Protein AF-A0A9P8QDY6-F1 (afdb_monomer_lite)

Foldseek 3Di:
DDADPVRHPDDFAWDADPVRPGTDPDGPLRVLLVCVVVPDQEAEDDDPVQAVVLQAFDLVSQQSNVVRDDHAYETEGNNQDPVSQVVNVVRHVHPYYDDDVNVPDD

Secondary structure (DSSP, 8-state):
-PPPTT-------EEEETTTTEEEEEEHHHHHHHHHHTT---EEEE-GGGTT--S---HHHHHHHHTT-SS-EEEES---SHHHHHHHHHHS--SEEE-SSGGG--

Organism: Wickerhamomyces pijperi (NCBI:txid599730)

Radius of gyration: 14.15 Å; chains: 1; bounding box: 40×29×35 Å

Structure (mmCIF, N/CA/C/O backbone):
data_AF-A0A9P8QDY6-F1
#
_entry.id   AF-A0A9P8QDY6-F1
#
loop_
_atom_site.group_PDB
_atom_site.id
_atom_site.type_symbol
_atom_site.label_atom_id
_atom_site.label_alt_id
_atom_site.label_comp_id
_atom_site.label_asym_id
_atom_site.label_entity_id
_atom_site.label_seq_id
_atom_site.pdbx_PDB_ins_code
_atom_site.Cartn_x
_atom_site.Cartn_y
_atom_site.Cartn_z
_atom_site.occupancy
_atom_site.B_iso_or_equiv
_atom_site.auth_seq_id
_atom_site.auth_comp_id
_atom_site.auth_asym_id
_atom_site.auth_atom_id
_atom_site.pdbx_PDB_model_num
ATOM 1 N N . LYS A 1 1 ? -0.521 -0.839 15.040 1.00 66.19 1 LYS A N 1
ATOM 2 C CA . LYS A 1 1 ? -1.326 0.378 14.825 1.00 66.19 1 LYS A CA 1
ATOM 3 C C . LYS A 1 1 ? -0.838 1.478 15.739 1.00 66.19 1 LYS A C 1
ATOM 5 O O . LYS A 1 1 ? -0.851 1.292 16.954 1.00 66.19 1 LYS A O 1
ATOM 10 N N . ILE A 1 2 ? -0.354 2.566 15.154 1.00 78.75 2 ILE A N 1
ATOM 11 C CA . ILE A 1 2 ? 0.047 3.768 15.888 1.00 78.75 2 ILE A CA 1
ATOM 12 C C . ILE A 1 2 ? -1.233 4.591 16.110 1.00 78.75 2 ILE A C 1
ATOM 14 O O . ILE A 1 2 ? -1.933 4.842 15.130 1.00 78.75 2 ILE A O 1
ATOM 18 N N . PRO A 1 3 ? -1.606 4.945 17.356 1.00 91.31 3 PRO A N 1
ATOM 19 C CA . PRO A 1 3 ? -2.776 5.784 17.598 1.00 91.31 3 PRO A CA 1
ATOM 20 C C . PRO A 1 3 ? -2.630 7.165 16.956 1.00 91.31 3 PRO A C 1
ATOM 22 O O . PRO A 1 3 ? -1.521 7.694 16.864 1.00 91.31 3 PRO A O 1
ATOM 25 N N . GLY A 1 4 ? -3.755 7.759 16.560 1.00 93.69 4 GLY A N 1
ATOM 26 C CA . GLY A 1 4 ? -3.792 9.139 16.089 1.00 93.69 4 GLY A CA 1
ATOM 27 C C . GLY A 1 4 ? -3.480 10.161 17.197 1.00 93.69 4 GLY A C 1
ATOM 28 O O . GLY A 1 4 ? -3.387 9.796 18.376 1.00 93.69 4 GLY A O 1
ATOM 29 N N . PRO A 1 5 ? -3.329 11.452 16.841 1.00 94.38 5 PRO A N 1
ATOM 30 C CA . PRO A 1 5 ? -2.954 12.519 17.775 1.00 94.38 5 PRO A CA 1
ATOM 31 C C . PRO A 1 5 ? -3.871 12.653 18.999 1.00 94.38 5 PRO A C 1
ATOM 33 O O . PRO A 1 5 ? -3.416 13.096 20.051 1.00 94.38 5 PRO A O 1
ATOM 36 N N . ASN A 1 6 ? -5.139 12.245 18.884 1.00 96.19 6 ASN A N 1
ATOM 37 C CA . ASN A 1 6 ? -6.134 12.297 19.957 1.00 96.19 6 ASN A CA 1
ATOM 38 C C . ASN A 1 6 ? -6.507 10.895 20.477 1.00 96.19 6 ASN A C 1
ATOM 40 O O . ASN A 1 6 ? -7.530 10.723 21.141 1.00 96.19 6 ASN A O 1
ATOM 44 N N . GLY A 1 7 ? -5.695 9.875 20.178 1.00 96.12 7 GLY A N 1
ATOM 45 C CA . GLY A 1 7 ? -5.948 8.488 20.567 1.00 96.12 7 GLY A CA 1
ATOM 46 C C . GLY A 1 7 ? -6.893 7.733 19.629 1.00 96.12 7 GLY A C 1
ATOM 47 O O . GLY A 1 7 ? -7.445 6.698 20.020 1.00 96.12 7 GLY A O 1
ATOM 48 N N . GLU A 1 8 ? -7.087 8.217 18.399 1.00 97.19 8 GLU A N 1
ATOM 49 C CA . GLU A 1 8 ? -7.858 7.523 17.372 1.00 97.19 8 GLU A CA 1
ATOM 50 C C . GLU A 1 8 ? -7.246 6.145 17.088 1.00 97.19 8 GLU A C 1
ATOM 52 O O . GLU A 1 8 ? -6.037 5.996 16.916 1.00 97.19 8 GLU A O 1
ATOM 57 N N . LYS A 1 9 ? -8.091 5.111 17.046 1.00 95.56 9 LYS A N 1
ATOM 58 C CA . LYS A 1 9 ? -7.666 3.713 16.829 1.00 95.56 9 LYS A CA 1
ATOM 59 C C . LYS A 1 9 ? -7.935 3.210 15.413 1.00 95.56 9 LYS A C 1
ATOM 61 O O . LYS A 1 9 ? -7.563 2.086 15.077 1.00 95.56 9 LYS A O 1
ATOM 66 N N . TYR A 1 10 ? -8.613 4.027 14.616 1.00 93.12 10 TYR A N 1
ATOM 67 C CA . TYR A 1 10 ? -9.066 3.704 13.275 1.00 93.12 10 TYR A CA 1
ATOM 68 C C . TYR A 1 10 ? -8.689 4.841 12.338 1.00 93.12 10 TYR A C 1
ATOM 70 O O . TYR A 1 10 ? -8.742 6.009 12.716 1.00 93.12 10 TYR A O 1
ATOM 78 N N . CYS A 1 11 ? -8.327 4.474 11.120 1.00 94.12 11 CYS A N 1
ATOM 79 C CA . CYS A 1 11 ? -8.024 5.383 10.032 1.00 94.12 11 CYS A CA 1
ATOM 80 C C . CYS A 1 11 ? -8.552 4.776 8.731 1.00 94.12 11 CYS A C 1
ATOM 82 O O . CYS A 1 11 ? -8.846 3.580 8.659 1.00 94.12 11 CYS A O 1
ATOM 84 N N . TYR A 1 12 ? -8.651 5.616 7.713 1.00 95.19 12 TYR A N 1
ATOM 85 C CA . TYR A 1 12 ? -8.756 5.203 6.325 1.00 95.19 12 TYR A CA 1
ATOM 86 C C . TYR A 1 12 ? -7.804 6.083 5.514 1.00 95.19 12 TYR A C 1
ATOM 88 O O . TYR A 1 12 ? -7.459 7.188 5.940 1.00 95.19 12 TYR A O 1
ATOM 96 N N . TYR A 1 13 ? -7.374 5.594 4.357 1.00 96.88 13 TYR A N 1
ATOM 97 C CA . TYR A 1 13 ? -6.477 6.331 3.474 1.00 96.88 13 TYR A CA 1
ATOM 98 C C . TYR A 1 13 ? -7.287 7.027 2.395 1.00 96.88 13 TYR A C 1
ATOM 100 O O . TYR A 1 13 ? -7.932 6.362 1.590 1.00 96.88 13 TYR A O 1
ATOM 108 N N . GLN A 1 14 ? -7.271 8.355 2.381 1.00 97.31 14 GLN A N 1
ATOM 109 C CA . GLN A 1 14 ? -8.013 9.142 1.405 1.00 97.31 14 GLN A CA 1
ATOM 110 C C . GLN A 1 14 ? -7.265 9.216 0.070 1.00 97.31 14 GLN A C 1
ATOM 112 O O . GLN A 1 14 ? -6.041 9.356 0.038 1.00 97.31 14 GLN A O 1
ATOM 117 N N . VAL A 1 15 ? -7.994 9.142 -1.044 1.00 97.25 15 VAL A N 1
ATOM 118 C CA . VAL A 1 15 ? -7.384 9.202 -2.380 1.00 97.25 15 VAL A CA 1
ATOM 119 C C . VAL A 1 15 ? -7.289 10.632 -2.894 1.00 97.25 15 VAL A C 1
ATOM 121 O O . VAL A 1 15 ? -8.145 11.486 -2.643 1.00 97.25 15 VAL A O 1
ATOM 124 N N . THR A 1 16 ? -6.251 10.881 -3.686 1.00 96.94 16 THR A N 1
ATOM 125 C CA . THR A 1 16 ? -6.034 12.167 -4.346 1.00 96.94 16 THR A CA 1
ATOM 126 C C . THR A 1 16 ? -5.885 11.991 -5.854 1.00 96.94 16 THR A C 1
ATOM 128 O O . THR A 1 16 ? -5.672 10.899 -6.375 1.00 96.94 16 THR A O 1
ATOM 131 N N . SER A 1 17 ? -6.021 13.093 -6.583 1.00 95.44 17 SER A N 1
ATOM 132 C CA . SER A 1 17 ? -5.819 13.176 -8.029 1.00 95.44 17 SER A CA 1
ATOM 133 C C . SER A 1 17 ? -5.107 14.478 -8.391 1.00 95.44 17 SER A C 1
ATOM 135 O O . SER A 1 17 ? -4.836 15.312 -7.524 1.00 95.44 17 SER A O 1
ATOM 137 N N . GLN A 1 18 ? -4.804 14.665 -9.679 1.00 93.81 18 GLN A N 1
ATOM 138 C CA . GLN A 1 18 ? -4.058 15.828 -10.175 1.00 93.81 18 GLN A CA 1
ATOM 139 C C . GLN A 1 18 ? -2.674 15.957 -9.511 1.00 93.81 18 GLN A C 1
ATOM 141 O O . GLN A 1 18 ? -2.214 17.064 -9.243 1.00 93.81 18 GLN A O 1
ATOM 146 N N . GLY A 1 19 ? -2.006 1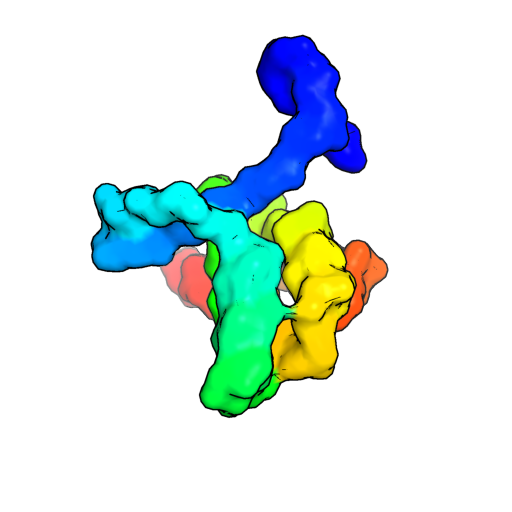4.830 -9.240 1.00 87.00 19 GLY A N 1
ATOM 147 C CA . GLY A 1 19 ? -0.715 14.802 -8.545 1.00 87.00 19 GLY A CA 1
ATOM 148 C C . GLY A 1 19 ? -0.823 15.275 -7.095 1.00 87.00 19 GLY A C 1
ATOM 149 O O . GLY A 1 19 ? -0.143 16.219 -6.716 1.00 87.00 19 GLY A O 1
ATOM 150 N N . GLY A 1 20 ? -1.749 14.707 -6.316 1.00 89.00 20 GLY A N 1
ATOM 151 C CA . GLY A 1 20 ? -1.916 15.042 -4.895 1.00 89.00 20 GLY A CA 1
ATOM 152 C C . GLY A 1 20 ? -2.732 16.302 -4.594 1.00 89.00 20 GLY A C 1
ATOM 153 O O . GLY A 1 20 ? -3.127 16.510 -3.454 1.00 89.00 20 GLY A O 1
ATOM 154 N N . ARG A 1 21 ? -3.027 17.142 -5.594 1.00 91.81 21 ARG A N 1
ATOM 155 C CA . ARG A 1 21 ? -3.622 18.478 -5.384 1.00 91.81 21 ARG A CA 1
ATOM 156 C C . ARG A 1 21 ? -5.129 18.482 -5.147 1.00 91.81 21 ARG A C 1
ATOM 158 O O . ARG A 1 21 ? -5.651 19.454 -4.610 1.00 91.81 21 ARG A O 1
ATOM 165 N N . LYS A 1 22 ? -5.839 17.438 -5.578 1.00 95.75 22 LYS A N 1
ATOM 166 C CA . LYS A 1 22 ? -7.288 17.318 -5.383 1.00 95.75 22 LYS A CA 1
ATOM 167 C C . LYS A 1 22 ? -7.610 16.072 -4.576 1.00 95.75 22 LYS A C 1
ATOM 169 O O . LYS A 1 22 ? -7.447 14.965 -5.086 1.00 95.75 22 LYS A O 1
ATOM 174 N N . THR A 1 23 ? -8.124 16.280 -3.374 1.00 97.00 23 THR A N 1
ATOM 175 C CA . THR A 1 23 ? -8.609 15.237 -2.468 1.00 97.00 23 THR A CA 1
ATOM 176 C C . THR A 1 23 ? -10.054 14.855 -2.795 1.00 97.00 23 THR A C 1
ATOM 178 O O . THR A 1 23 ? -10.853 15.718 -3.164 1.00 97.00 23 THR A O 1
ATOM 181 N N . HIS A 1 24 ? -10.394 13.571 -2.664 1.00 96.44 24 HIS A N 1
ATOM 182 C CA . HIS A 1 24 ? -11.756 13.058 -2.856 1.00 96.44 24 HIS A CA 1
ATOM 183 C C . HIS A 1 24 ? -12.283 12.427 -1.573 1.00 96.44 24 HIS A C 1
ATOM 185 O O . HIS A 1 24 ? -11.521 11.814 -0.834 1.00 96.44 24 HIS A O 1
ATOM 191 N N . GLU A 1 25 ? -13.586 12.505 -1.317 1.00 96.44 25 GLU A N 1
ATOM 192 C CA . GLU A 1 25 ? -14.254 11.771 -0.227 1.00 96.44 25 GLU A CA 1
ATOM 193 C C . GLU A 1 25 ? -14.420 10.281 -0.587 1.00 96.44 25 GLU A C 1
ATOM 195 O O . GLU A 1 25 ? -15.522 9.751 -0.682 1.00 96.44 25 GLU A O 1
ATOM 200 N N . LEU A 1 26 ? -13.298 9.618 -0.867 1.00 96.06 26 LEU A N 1
ATOM 201 C CA . LEU A 1 26 ? -13.203 8.215 -1.252 1.00 96.06 26 LEU A CA 1
ATOM 202 C C . LEU A 1 26 ? -11.936 7.623 -0.627 1.00 96.06 26 LEU A C 1
ATOM 204 O O . LEU A 1 26 ? -10.871 8.249 -0.657 1.00 96.06 26 LEU A O 1
ATOM 208 N N . GLY A 1 27 ? -12.048 6.426 -0.058 1.00 97.50 27 GLY A N 1
ATOM 209 C CA . GLY A 1 27 ? -10.908 5.707 0.484 1.00 97.50 27 GLY A CA 1
ATOM 210 C C . GLY A 1 27 ? -10.184 4.879 -0.577 1.00 97.50 27 GLY A C 1
ATOM 211 O O . GLY A 1 27 ? -10.750 4.456 -1.589 1.00 97.50 27 GLY A O 1
ATOM 212 N N . ALA A 1 28 ? -8.895 4.642 -0.347 1.00 97.62 28 ALA A N 1
ATOM 213 C CA . ALA A 1 28 ? -8.063 3.803 -1.200 1.00 97.62 28 ALA A CA 1
ATOM 214 C C . ALA A 1 28 ? -8.584 2.361 -1.235 1.00 97.62 28 ALA A C 1
ATOM 216 O O . ALA A 1 28 ? -8.509 1.715 -2.277 1.00 97.62 28 ALA A O 1
ATOM 217 N N . TYR A 1 29 ? -9.158 1.889 -0.125 1.00 97.94 29 TYR A N 1
ATOM 218 C CA . TYR A 1 29 ? -9.786 0.575 -0.023 1.00 97.94 29 TYR A CA 1
ATOM 219 C C . TYR A 1 29 ? -10.926 0.424 -1.040 1.00 97.94 29 TYR A C 1
ATOM 221 O O . TYR A 1 29 ? -10.890 -0.470 -1.888 1.00 97.94 29 TYR A O 1
ATOM 229 N N . GLU A 1 30 ? -11.897 1.341 -1.016 1.00 98.19 30 GLU A N 1
ATOM 230 C CA . GLU A 1 30 ? -13.052 1.318 -1.913 1.00 98.19 30 GLU A CA 1
ATOM 231 C C . GLU A 1 30 ? -12.633 1.518 -3.371 1.00 98.19 30 GLU A C 1
ATOM 233 O O . GLU A 1 30 ? -13.147 0.838 -4.263 1.00 98.19 30 GLU A O 1
ATOM 238 N N . LEU A 1 31 ? -11.676 2.420 -3.618 1.00 98.25 31 LEU A N 1
ATOM 239 C CA . LEU A 1 31 ? -11.171 2.673 -4.964 1.00 98.25 31 LEU A CA 1
ATOM 240 C C . LEU A 1 31 ? -10.497 1.430 -5.558 1.00 98.25 31 LEU A C 1
ATOM 242 O O . LEU A 1 31 ? -10.799 1.071 -6.693 1.00 98.25 31 LEU A O 1
ATOM 246 N N . CYS A 1 32 ? -9.619 0.754 -4.811 1.00 98.44 32 CYS A N 1
ATOM 247 C CA . CYS A 1 32 ? -8.914 -0.428 -5.314 1.00 98.44 32 CYS A CA 1
ATOM 248 C C . CYS A 1 32 ? -9.891 -1.563 -5.648 1.00 98.44 32 CYS A C 1
ATOM 250 O O . CYS A 1 32 ? -9.792 -2.156 -6.722 1.00 98.44 32 CYS A O 1
ATOM 252 N N . GLN A 1 33 ? -10.890 -1.800 -4.792 1.00 98.62 33 GLN A N 1
ATOM 253 C CA . GLN A 1 33 ? -11.945 -2.782 -5.064 1.00 98.62 33 GLN A CA 1
ATOM 254 C C . GLN A 1 33 ? -12.775 -2.432 -6.300 1.00 98.62 33 GLN A C 1
ATOM 256 O O . GLN A 1 33 ? -13.137 -3.313 -7.082 1.00 98.62 33 GLN A O 1
ATOM 261 N N . ALA A 1 34 ? -13.110 -1.153 -6.478 1.00 98.50 34 ALA A N 1
ATOM 262 C CA . ALA A 1 34 ? -13.836 -0.703 -7.656 1.00 98.50 34 ALA A CA 1
ATOM 263 C C . ALA A 1 34 ? -13.001 -0.898 -8.930 1.00 98.50 34 ALA A C 1
ATOM 265 O O . ALA A 1 34 ? -13.511 -1.439 -9.907 1.00 98.50 34 ALA A O 1
ATOM 266 N N . CYS A 1 35 ? -11.719 -0.525 -8.910 1.00 98.56 35 CYS A N 1
ATOM 267 C CA . CYS A 1 35 ? -10.804 -0.701 -10.039 1.00 98.56 35 CYS A CA 1
ATOM 268 C C . CYS A 1 35 ? -10.648 -2.174 -10.437 1.00 98.56 35 CYS A C 1
ATOM 270 O O . CYS A 1 35 ? -10.738 -2.490 -11.621 1.00 98.56 35 CYS A O 1
ATOM 272 N N . GLU A 1 36 ? -10.483 -3.080 -9.470 1.00 98.62 36 GLU A N 1
ATOM 273 C CA . GLU A 1 36 ? -10.437 -4.524 -9.731 1.00 98.62 36 GLU A CA 1
ATOM 274 C C . GLU A 1 36 ? -11.728 -5.016 -10.403 1.00 98.62 36 GLU A C 1
ATOM 276 O O . GLU A 1 36 ? -11.677 -5.673 -11.441 1.00 98.62 36 GLU A O 1
ATOM 281 N N . LYS A 1 37 ? -12.901 -4.631 -9.880 1.00 98.56 37 LYS A N 1
ATOM 282 C CA . LYS A 1 37 ? -14.204 -4.988 -10.480 1.00 98.56 37 LYS A CA 1
ATOM 283 C C . LYS A 1 37 ? -14.384 -4.442 -11.896 1.00 98.56 37 LYS A C 1
ATOM 285 O O . LYS A 1 37 ? -15.118 -5.029 -12.687 1.00 98.56 37 LYS A O 1
ATOM 290 N N . LEU A 1 38 ? -13.737 -3.322 -12.208 1.00 98.62 38 LEU A N 1
ATOM 291 C CA . LEU A 1 38 ? -13.726 -2.718 -13.540 1.00 98.62 38 LEU A CA 1
ATOM 292 C C . LEU A 1 38 ? -12.692 -3.359 -14.482 1.00 98.62 38 LEU A C 1
ATOM 294 O O . LEU A 1 38 ? -12.640 -2.989 -15.653 1.00 98.62 38 LEU A O 1
ATOM 298 N N . GLY A 1 39 ? -11.905 -4.326 -14.004 1.00 98.50 39 GLY A N 1
ATOM 299 C CA . GLY A 1 39 ? -10.951 -5.087 -14.808 1.00 98.50 39 GLY A CA 1
ATOM 300 C C . GLY A 1 39 ? -9.511 -4.582 -14.742 1.00 98.50 39 GLY A C 1
ATOM 301 O O . GLY A 1 39 ? -8.720 -4.918 -15.623 1.00 98.50 39 GLY A O 1
ATOM 302 N N . ALA A 1 40 ? -9.146 -3.781 -13.734 1.00 98.50 40 ALA A N 1
ATOM 303 C CA . ALA A 1 40 ? -7.737 -3.489 -13.476 1.00 98.50 40 ALA A CA 1
ATOM 304 C C . ALA A 1 40 ? -6.972 -4.794 -13.205 1.00 98.50 40 ALA A C 1
ATOM 306 O O . ALA A 1 40 ? -7.452 -5.652 -12.471 1.00 98.50 40 ALA A O 1
ATOM 307 N N . GLY A 1 41 ? -5.789 -4.939 -13.807 1.00 98.50 41 GLY A N 1
ATOM 308 C CA . GLY A 1 41 ? -4.957 -6.137 -13.664 1.00 98.50 41 GLY A CA 1
ATOM 309 C C . GLY A 1 41 ? -3.911 -6.053 -12.554 1.00 98.50 41 GLY A C 1
ATOM 310 O O . GLY A 1 41 ? -3.370 -7.082 -12.176 1.00 98.50 41 GLY A O 1
ATOM 311 N N . GLU A 1 42 ? -3.616 -4.853 -12.051 1.00 98.50 42 GLU A N 1
ATOM 312 C CA . GLU A 1 42 ? -2.605 -4.594 -11.021 1.00 98.50 42 GLU A CA 1
ATOM 313 C C . GLU A 1 42 ? -2.836 -3.212 -10.388 1.00 98.50 42 GLU A C 1
ATOM 315 O O . GLU A 1 42 ? -3.359 -2.300 -11.039 1.00 98.50 42 GLU A O 1
ATOM 320 N N . ILE A 1 43 ? -2.438 -3.048 -9.123 1.00 98.50 43 ILE A N 1
ATOM 321 C CA . ILE A 1 43 ? -2.463 -1.776 -8.396 1.00 98.50 43 ILE A CA 1
ATOM 322 C C . ILE A 1 43 ? -1.034 -1.296 -8.132 1.00 98.50 43 ILE A C 1
ATOM 324 O O . ILE A 1 43 ? -0.294 -1.912 -7.371 1.00 98.50 43 ILE A O 1
ATOM 328 N N . LEU A 1 44 ? -0.675 -0.131 -8.673 1.00 97.75 44 LEU A N 1
ATOM 329 C CA . LEU A 1 44 ? 0.512 0.609 -8.243 1.00 97.75 44 LEU A CA 1
ATOM 330 C C . LEU A 1 44 ? 0.156 1.491 -7.039 1.00 97.75 44 LEU A C 1
ATOM 332 O O . LEU A 1 44 ? -0.465 2.546 -7.187 1.00 97.75 44 LEU A O 1
ATOM 336 N N . LEU A 1 45 ? 0.530 1.048 -5.841 1.00 97.62 45 LEU A N 1
ATOM 337 C CA . LEU A 1 45 ? 0.121 1.660 -4.582 1.00 97.62 45 LEU A CA 1
ATOM 338 C C . LEU A 1 45 ? 1.145 2.695 -4.107 1.00 97.62 45 LEU A C 1
ATOM 340 O O . LEU A 1 45 ? 2.142 2.353 -3.475 1.00 97.62 45 LEU A O 1
ATOM 344 N N . ASN A 1 46 ? 0.881 3.967 -4.406 1.00 95.12 46 ASN A N 1
ATOM 345 C CA . ASN A 1 46 ? 1.676 5.100 -3.931 1.00 95.12 46 ASN A CA 1
ATOM 346 C C . ASN A 1 46 ? 1.212 5.588 -2.547 1.00 95.12 46 ASN A C 1
ATOM 348 O O . ASN A 1 46 ? 0.014 5.777 -2.329 1.00 95.12 46 ASN A O 1
ATOM 352 N N . CYS A 1 47 ? 2.158 5.880 -1.651 1.00 92.94 47 CYS A N 1
ATOM 353 C CA . CYS A 1 47 ? 1.901 6.547 -0.376 1.00 92.94 47 CYS A CA 1
ATOM 354 C C . CYS A 1 47 ? 2.487 7.967 -0.379 1.00 92.94 47 CYS A C 1
ATOM 356 O O . CYS A 1 47 ? 3.705 8.138 -0.375 1.00 92.94 47 CYS A O 1
ATOM 358 N N . ILE A 1 48 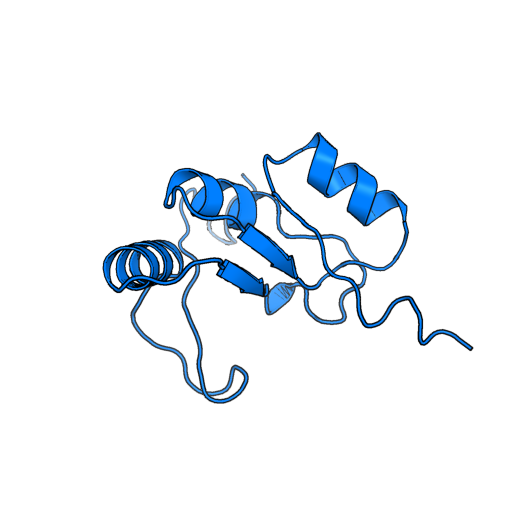? 1.617 8.983 -0.350 1.00 91.00 48 ILE A N 1
ATOM 359 C CA . ILE A 1 48 ? 2.012 10.403 -0.406 1.00 91.00 48 ILE A CA 1
ATOM 360 C C . ILE A 1 48 ? 2.848 10.794 0.818 1.00 91.00 48 ILE A C 1
ATOM 362 O O . ILE A 1 48 ? 3.865 11.461 0.670 1.00 91.00 48 ILE A O 1
ATOM 366 N N . ASP A 1 49 ? 2.479 10.319 2.009 1.00 88.62 49 ASP A N 1
ATOM 367 C CA . ASP A 1 49 ? 3.190 10.637 3.257 1.00 88.62 49 ASP A CA 1
ATOM 368 C C . ASP A 1 49 ? 4.596 10.012 3.329 1.00 88.62 49 ASP A C 1
ATOM 370 O O . ASP A 1 49 ? 5.428 10.417 4.145 1.00 88.62 49 ASP A O 1
ATOM 374 N N . LYS A 1 50 ? 4.870 9.008 2.485 1.00 87.88 50 LYS A N 1
ATOM 375 C CA . LYS A 1 50 ? 6.179 8.353 2.350 1.00 87.88 50 LYS A CA 1
ATOM 376 C C . LYS A 1 50 ? 6.961 8.834 1.131 1.00 87.88 50 LYS A C 1
ATOM 378 O O . LYS A 1 50 ? 8.111 8.437 0.947 1.00 87.88 50 LYS A O 1
ATOM 383 N N . ASP A 1 51 ? 6.368 9.662 0.279 1.00 86.19 51 ASP A N 1
ATOM 384 C CA . ASP A 1 51 ? 7.031 10.098 -0.941 1.00 86.19 51 ASP A CA 1
ATOM 385 C C . ASP A 1 51 ? 8.227 11.007 -0.618 1.00 86.19 51 ASP A C 1
ATOM 387 O O . ASP A 1 51 ? 8.143 11.917 0.207 1.00 86.19 51 ASP A O 1
ATOM 391 N N . GLY A 1 52 ? 9.385 10.693 -1.200 1.00 82.12 52 GLY A N 1
ATOM 392 C CA . GLY A 1 52 ? 10.661 11.359 -0.908 1.00 82.12 52 GLY A CA 1
ATOM 393 C C . GLY A 1 52 ? 11.198 11.203 0.525 1.00 82.12 52 GLY A C 1
ATOM 394 O O . GLY A 1 52 ? 12.240 11.778 0.837 1.00 82.12 52 GLY A O 1
ATOM 395 N N . SER A 1 53 ? 10.540 10.435 1.404 1.00 87.94 53 SER A N 1
ATOM 396 C CA . SER A 1 53 ? 10.936 10.337 2.817 1.00 87.94 53 SER A CA 1
ATOM 397 C C . SER A 1 53 ? 12.166 9.461 3.056 1.00 87.94 53 SER A C 1
ATOM 399 O O . SER A 1 53 ? 12.812 9.596 4.095 1.00 87.94 53 SER A O 1
ATOM 401 N N . ASN A 1 54 ? 12.453 8.526 2.140 1.00 86.50 54 ASN A N 1
ATOM 402 C CA . ASN A 1 54 ? 13.478 7.490 2.296 1.00 86.50 54 ASN A CA 1
ATOM 403 C C . ASN A 1 54 ? 13.388 6.766 3.656 1.00 86.50 54 ASN A C 1
ATOM 405 O O . ASN A 1 54 ? 14.412 6.421 4.240 1.00 86.50 54 ASN A O 1
ATOM 409 N N . SER A 1 55 ? 12.173 6.561 4.184 1.00 91.00 55 SER A N 1
ATOM 410 C CA . SER A 1 55 ? 11.917 5.982 5.517 1.00 91.00 55 SER A CA 1
ATOM 411 C C . SER A 1 55 ? 11.153 4.653 5.493 1.00 91.00 55 SER A C 1
ATOM 413 O O . SER A 1 55 ? 10.588 4.229 6.503 1.00 91.00 55 SER A O 1
ATOM 415 N N . GLY A 1 56 ? 11.127 4.002 4.333 1.00 92.69 56 GLY A N 1
ATOM 416 C CA . GLY A 1 56 ? 10.447 2.736 4.095 1.00 92.69 56 GLY A CA 1
ATOM 417 C C . GLY A 1 56 ? 8.989 2.908 3.677 1.00 92.69 56 GLY A C 1
ATOM 418 O O . GLY A 1 56 ? 8.414 3.996 3.740 1.00 92.69 56 GLY A O 1
ATOM 419 N N . TYR A 1 57 ? 8.401 1.802 3.233 1.00 95.75 57 TYR A N 1
ATOM 420 C CA . TYR A 1 57 ? 7.021 1.737 2.760 1.00 95.75 57 TYR A CA 1
ATOM 421 C C . TYR A 1 57 ? 6.000 1.823 3.908 1.00 95.75 57 TYR A C 1
ATOM 423 O O . TYR A 1 57 ? 6.320 1.585 5.074 1.00 95.75 57 TYR A O 1
ATOM 431 N N . ASP A 1 58 ? 4.743 2.130 3.583 1.00 95.75 58 ASP A N 1
ATOM 432 C CA . ASP A 1 58 ? 3.637 2.059 4.543 1.00 95.75 58 ASP A CA 1
ATOM 433 C C . ASP A 1 58 ? 3.044 0.640 4.594 1.00 95.75 58 ASP A C 1
ATOM 435 O O . ASP A 1 58 ? 2.237 0.243 3.750 1.00 95.75 58 ASP A O 1
ATOM 439 N N . PHE A 1 59 ? 3.444 -0.138 5.604 1.00 95.88 59 PHE A N 1
ATOM 440 C CA . PHE A 1 59 ? 2.988 -1.522 5.767 1.00 95.88 59 PHE A CA 1
ATOM 441 C C . PHE A 1 59 ? 1.498 -1.634 6.113 1.00 95.88 59 PHE A C 1
ATOM 443 O O . PHE A 1 59 ? 0.875 -2.636 5.754 1.00 95.88 59 PHE A O 1
ATOM 450 N N . GLU A 1 60 ? 0.914 -0.642 6.797 1.00 95.12 60 GLU A N 1
ATOM 451 C CA . GLU A 1 60 ? -0.512 -0.666 7.139 1.00 95.12 60 GLU A CA 1
ATOM 452 C C . GLU A 1 60 ? -1.365 -0.429 5.897 1.00 95.12 60 GLU A C 1
ATOM 454 O O . GLU A 1 60 ? -2.320 -1.176 5.675 1.00 95.12 60 GLU A O 1
ATOM 459 N N . LEU A 1 61 ? -0.980 0.534 5.055 1.00 96.44 61 LEU A N 1
ATOM 460 C CA . LEU A 1 61 ? -1.623 0.777 3.767 1.00 96.44 61 LEU A CA 1
ATOM 461 C C . LEU A 1 61 ? -1.544 -0.462 2.868 1.00 96.44 61 LEU A C 1
ATOM 463 O O . LEU A 1 61 ? -2.568 -0.934 2.375 1.00 96.44 61 LEU A O 1
ATOM 467 N N . ILE A 1 62 ? -0.345 -1.030 2.701 1.00 97.62 62 ILE A N 1
ATOM 468 C CA . ILE A 1 62 ? -0.139 -2.226 1.871 1.00 97.62 62 ILE A CA 1
ATOM 469 C C . ILE A 1 62 ? -0.999 -3.385 2.371 1.00 97.62 62 ILE A C 1
ATOM 471 O O . ILE A 1 62 ? -1.714 -4.001 1.583 1.00 97.62 62 ILE A O 1
ATOM 475 N N . SER A 1 63 ? -0.974 -3.665 3.676 1.00 96.38 63 SER A N 1
ATOM 476 C CA . SER A 1 63 ? -1.746 -4.770 4.254 1.00 96.38 63 SER A CA 1
ATOM 477 C C . SER A 1 63 ? -3.253 -4.568 4.088 1.00 96.38 63 SER A C 1
ATOM 479 O O . SER A 1 63 ? -3.973 -5.530 3.819 1.00 96.38 63 SER A O 1
ATOM 481 N N . GLN A 1 64 ? -3.741 -3.328 4.208 1.00 96.38 64 GLN A N 1
ATOM 482 C CA . GLN A 1 64 ? -5.153 -3.013 3.982 1.00 96.38 64 GLN A CA 1
ATOM 483 C C . GLN A 1 64 ? -5.567 -3.271 2.531 1.00 96.38 64 GLN A C 1
ATOM 485 O O . GLN A 1 64 ? -6.592 -3.911 2.308 1.00 96.38 64 GLN A O 1
ATOM 490 N N . ILE A 1 65 ? -4.771 -2.829 1.553 1.00 98.06 65 ILE A N 1
ATOM 491 C CA . ILE A 1 65 ? -5.097 -3.016 0.132 1.00 98.06 65 ILE A CA 1
ATOM 492 C C . ILE A 1 65 ? -4.920 -4.472 -0.304 1.00 98.06 65 ILE A C 1
ATOM 494 O O . ILE A 1 65 ? -5.797 -5.001 -0.980 1.00 98.06 65 ILE A O 1
ATOM 498 N N . LYS A 1 66 ? -3.875 -5.175 0.153 1.00 97.94 66 LYS A N 1
ATOM 499 C CA . LYS A 1 66 ? -3.718 -6.622 -0.090 1.00 97.94 66 LYS A CA 1
ATOM 500 C C . LYS A 1 66 ? -4.868 -7.456 0.477 1.00 97.94 66 LYS A C 1
ATOM 502 O O . LYS A 1 66 ? -5.159 -8.515 -0.060 1.00 97.94 66 LYS A O 1
ATOM 507 N N . GLY A 1 67 ? -5.517 -6.998 1.549 1.00 96.81 67 GLY A N 1
ATOM 508 C CA . GLY A 1 67 ? -6.741 -7.616 2.067 1.00 96.81 67 GLY A CA 1
ATOM 509 C C . GLY A 1 67 ? -8.019 -7.212 1.320 1.00 96.81 67 GLY A C 1
ATOM 510 O O . GLY A 1 67 ? -9.067 -7.815 1.542 1.00 96.81 67 GLY A O 1
ATOM 511 N N . ALA A 1 68 ? -7.956 -6.183 0.471 1.00 97.06 68 ALA A N 1
ATOM 512 C CA . ALA A 1 68 ? -9.098 -5.629 -0.248 1.00 97.06 68 ALA A CA 1
ATOM 513 C C . ALA A 1 68 ? -9.276 -6.224 -1.649 1.00 97.06 68 ALA A C 1
ATOM 515 O O . ALA A 1 68 ? -10.418 -6.341 -2.094 1.00 97.06 68 ALA A O 1
ATOM 516 N N . VAL A 1 69 ? -8.167 -6.559 -2.322 1.00 98.44 69 VAL A N 1
ATOM 517 C CA . VAL A 1 69 ? -8.129 -6.993 -3.728 1.00 98.44 69 VAL A CA 1
ATOM 518 C C . VAL A 1 69 ? -7.380 -8.313 -3.910 1.00 98.44 69 VAL A C 1
ATOM 520 O O . VAL A 1 69 ? -6.528 -8.676 -3.099 1.00 98.44 69 VAL A O 1
ATOM 523 N N . SER A 1 70 ? -7.686 -9.027 -4.994 1.00 98.25 70 SER A N 1
ATOM 524 C CA . SER A 1 70 ? -7.019 -10.276 -5.390 1.00 98.25 70 SER A CA 1
ATOM 525 C C . SER A 1 70 ? -5.950 -10.093 -6.474 1.00 98.25 70 SER A C 1
ATOM 527 O O . SER A 1 70 ? -5.086 -10.957 -6.627 1.00 98.25 70 SER A O 1
ATOM 529 N N . ILE A 1 71 ? -5.982 -8.973 -7.200 1.00 98.62 71 ILE A N 1
ATOM 530 C CA . ILE A 1 71 ? -4.956 -8.601 -8.183 1.00 98.62 71 ILE A CA 1
ATOM 531 C C . ILE A 1 71 ? -3.621 -8.201 -7.522 1.00 98.62 71 ILE A C 1
ATOM 533 O O . ILE A 1 71 ? -3.610 -7.782 -6.359 1.00 98.62 71 ILE A O 1
ATOM 537 N N . PRO A 1 72 ? -2.491 -8.309 -8.249 1.00 98.62 72 PRO A N 1
ATOM 538 C CA . PRO A 1 72 ? -1.189 -7.870 -7.764 1.00 98.62 72 PRO A CA 1
ATOM 539 C C . PRO A 1 72 ? -1.171 -6.409 -7.302 1.00 98.62 72 PRO A C 1
ATOM 541 O O . PRO A 1 72 ? -1.841 -5.540 -7.867 1.00 98.62 72 PRO A O 1
ATOM 544 N N . VAL A 1 73 ? -0.379 -6.143 -6.269 1.00 98.69 73 VAL A N 1
ATOM 545 C CA . VAL A 1 73 ? -0.133 -4.822 -5.697 1.00 98.69 73 VAL A CA 1
ATOM 546 C C . VAL A 1 73 ? 1.371 -4.576 -5.675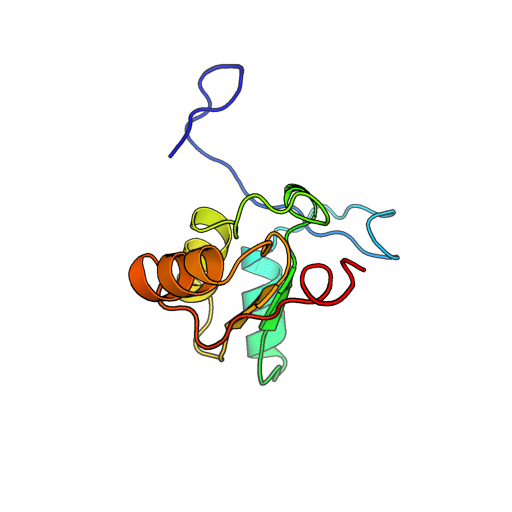 1.00 98.69 73 VAL A C 1
ATOM 548 O O . VAL A 1 73 ? 2.128 -5.354 -5.094 1.00 98.69 73 VAL A O 1
ATOM 551 N N . ILE A 1 74 ? 1.788 -3.458 -6.263 1.00 98.25 74 ILE A N 1
ATOM 552 C CA . ILE A 1 74 ? 3.157 -2.948 -6.222 1.00 98.25 74 ILE A CA 1
ATOM 553 C C . ILE A 1 74 ? 3.234 -1.866 -5.143 1.00 98.25 74 ILE A C 1
ATOM 555 O O . ILE A 1 74 ? 2.561 -0.840 -5.253 1.00 98.25 74 ILE A O 1
ATOM 559 N N . ALA A 1 75 ? 4.076 -2.046 -4.126 1.00 97.12 75 ALA A N 1
ATOM 560 C CA . ALA A 1 75 ? 4.376 -0.980 -3.173 1.00 97.12 75 ALA A CA 1
ATOM 561 C C . ALA A 1 75 ? 5.258 0.091 -3.826 1.00 97.12 75 ALA A C 1
ATOM 563 O O . ALA A 1 75 ? 6.354 -0.206 -4.301 1.00 97.12 75 ALA A O 1
ATOM 564 N N . SER A 1 76 ? 4.804 1.342 -3.810 1.00 92.62 76 SER A N 1
ATOM 565 C CA . SER A 1 76 ? 5.549 2.493 -4.314 1.00 92.62 76 SER A CA 1
ATOM 566 C C . SER A 1 76 ? 5.747 3.539 -3.221 1.00 92.62 76 SER A C 1
ATOM 568 O O . SER A 1 76 ? 4.834 3.822 -2.443 1.00 92.62 76 SER A O 1
ATOM 570 N N . SER A 1 77 ? 6.928 4.162 -3.254 1.00 86.62 77 SER A N 1
ATOM 571 C CA . SER A 1 77 ? 7.336 5.320 -2.440 1.00 86.62 77 SER A CA 1
ATOM 572 C C . SER A 1 77 ? 7.755 5.006 -1.000 1.00 86.62 77 SER A C 1
ATOM 574 O O . SER A 1 77 ? 7.206 4.134 -0.331 1.00 86.62 77 SER A O 1
ATOM 576 N N . GLY A 1 78 ? 8.792 5.711 -0.537 1.00 87.31 78 GLY A N 1
ATOM 577 C CA . GLY A 1 78 ? 9.421 5.530 0.778 1.00 87.31 78 GLY A CA 1
ATOM 578 C C . GLY A 1 78 ? 10.709 4.700 0.780 1.00 87.31 78 GLY A C 1
ATOM 579 O O . GLY A 1 78 ? 11.515 4.825 1.705 1.00 87.31 78 GLY A O 1
ATOM 580 N N . ALA A 1 79 ? 10.970 3.884 -0.244 1.00 91.69 79 ALA A N 1
ATOM 581 C CA . ALA A 1 79 ? 12.243 3.168 -0.360 1.00 91.69 79 ALA A CA 1
ATOM 582 C C . ALA A 1 79 ? 13.435 4.129 -0.485 1.00 91.69 79 ALA A C 1
ATOM 584 O O . ALA A 1 79 ? 13.425 5.038 -1.309 1.00 91.69 79 ALA A O 1
ATOM 585 N N . GLY A 1 80 ? 14.465 3.879 0.325 1.00 90.38 80 GLY A N 1
ATOM 586 C CA . GLY A 1 80 ? 15.686 4.688 0.394 1.00 90.38 80 GLY A CA 1
ATOM 587 C C . GLY A 1 80 ? 16.965 3.853 0.488 1.00 90.38 80 GLY A C 1
ATOM 588 O O . GLY A 1 80 ? 18.050 4.373 0.266 1.00 90.38 80 GLY A O 1
ATOM 589 N N . ASN A 1 81 ? 16.846 2.560 0.795 1.00 91.50 81 ASN A N 1
ATOM 590 C CA . ASN A 1 81 ? 17.937 1.595 0.861 1.00 91.50 81 ASN A CA 1
ATOM 591 C C . ASN A 1 81 ? 17.395 0.182 0.539 1.00 91.50 81 ASN A C 1
ATOM 593 O O . ASN A 1 81 ? 16.170 -0.011 0.531 1.00 91.50 81 ASN A O 1
ATOM 597 N N . PRO A 1 82 ? 18.269 -0.802 0.257 1.00 92.75 82 PRO A N 1
ATOM 598 C CA . PRO A 1 82 ? 17.863 -2.186 0.004 1.00 92.75 82 PRO A CA 1
ATOM 599 C C . PRO A 1 82 ? 17.092 -2.838 1.161 1.00 92.75 82 PRO A C 1
ATOM 601 O O . PRO A 1 82 ? 16.186 -3.640 0.923 1.00 92.75 82 PRO A O 1
ATOM 604 N N . GLU A 1 83 ? 17.388 -2.473 2.410 1.00 95.50 83 GLU A N 1
ATOM 605 C CA . GLU A 1 83 ? 16.722 -3.022 3.593 1.00 95.50 83 GLU A CA 1
ATOM 606 C C . GLU A 1 83 ? 15.217 -2.714 3.598 1.00 95.50 83 GLU A C 1
ATOM 608 O O . GLU A 1 83 ? 14.427 -3.533 4.064 1.00 95.50 83 GLU A O 1
ATOM 613 N N . HIS A 1 84 ? 14.774 -1.588 3.027 1.00 95.50 84 HIS A N 1
ATOM 614 C CA . HIS A 1 84 ? 13.342 -1.279 2.907 1.00 95.50 84 HIS A CA 1
ATOM 615 C C . HIS A 1 84 ? 12.592 -2.274 2.010 1.00 95.50 84 HIS A C 1
ATOM 617 O O . HIS A 1 84 ? 11.428 -2.577 2.284 1.00 95.50 84 HIS A O 1
ATOM 623 N N . PHE A 1 85 ? 13.245 -2.820 0.978 1.00 96.31 85 PHE A N 1
ATOM 624 C CA . PHE A 1 85 ? 12.662 -3.870 0.134 1.00 96.31 85 PHE A CA 1
ATOM 625 C C . PHE A 1 85 ? 12.552 -5.172 0.917 1.00 96.31 85 PHE A C 1
ATOM 627 O O . PHE A 1 85 ? 11.495 -5.798 0.960 1.00 96.31 85 PHE A O 1
ATOM 634 N N . GLU A 1 86 ? 13.626 -5.556 1.604 1.00 96.75 86 GLU A N 1
ATOM 635 C CA . GLU A 1 86 ? 13.610 -6.741 2.455 1.00 96.75 86 GLU A CA 1
ATOM 636 C C . GLU A 1 86 ? 12.497 -6.650 3.512 1.00 96.75 86 GLU A C 1
ATOM 638 O O . GLU A 1 86 ? 11.738 -7.598 3.713 1.00 96.75 86 GLU A O 1
ATOM 643 N N . GLN A 1 87 ? 12.354 -5.492 4.159 1.00 97.06 87 GLN A N 1
ATOM 644 C CA . GLN A 1 87 ? 11.330 -5.274 5.172 1.00 97.06 87 GLN A CA 1
ATOM 645 C C . GLN A 1 87 ? 9.914 -5.358 4.599 1.00 97.06 87 GLN A C 1
ATOM 647 O O . GLN A 1 87 ? 9.067 -5.990 5.231 1.00 97.06 87 GLN A O 1
ATOM 652 N N . VAL A 1 88 ? 9.633 -4.768 3.431 1.00 97.25 88 VAL A N 1
ATOM 653 C CA . VAL A 1 88 ? 8.271 -4.810 2.879 1.00 97.25 88 VAL A CA 1
ATOM 654 C C . VAL A 1 88 ? 7.867 -6.225 2.475 1.00 97.25 88 VAL A C 1
ATOM 656 O O . VAL A 1 88 ? 6.758 -6.642 2.804 1.00 97.25 88 VAL A O 1
ATOM 659 N N . PHE A 1 89 ? 8.776 -7.008 1.885 1.00 97.69 89 PHE A N 1
ATOM 660 C CA . PHE A 1 89 ? 8.499 -8.406 1.538 1.00 97.69 89 PHE A CA 1
ATOM 661 C C . PHE A 1 89 ? 8.411 -9.328 2.763 1.00 97.69 89 PHE A C 1
ATOM 663 O O . PHE A 1 89 ? 7.690 -10.320 2.729 1.00 97.69 89 PHE A O 1
ATOM 670 N N . LYS A 1 90 ? 9.114 -9.018 3.862 1.00 97.56 90 LYS A N 1
ATOM 671 C CA . LYS A 1 90 ? 9.015 -9.795 5.112 1.00 97.56 90 LYS A CA 1
ATOM 672 C C . LYS A 1 90 ? 7.757 -9.495 5.921 1.00 97.56 90 LYS A C 1
ATOM 674 O O . LYS A 1 90 ? 7.244 -10.387 6.589 1.00 97.56 90 LYS A O 1
ATOM 679 N N . ASN A 1 91 ? 7.308 -8.240 5.928 1.00 97.25 91 ASN A N 1
ATOM 680 C CA . ASN A 1 91 ? 6.239 -7.776 6.822 1.00 97.25 91 ASN A CA 1
ATOM 681 C C . ASN A 1 91 ? 4.873 -7.661 6.137 1.00 97.25 91 ASN A C 1
ATOM 683 O O . ASN A 1 91 ? 3.875 -7.411 6.810 1.00 97.25 91 ASN A O 1
ATOM 687 N N . THR A 1 92 ? 4.814 -7.823 4.816 1.00 97.25 92 THR A N 1
ATOM 688 C CA . THR A 1 92 ? 3.573 -7.740 4.041 1.00 97.25 92 THR A CA 1
ATOM 689 C C . THR A 1 92 ? 3.516 -8.852 2.998 1.00 97.25 92 THR A C 1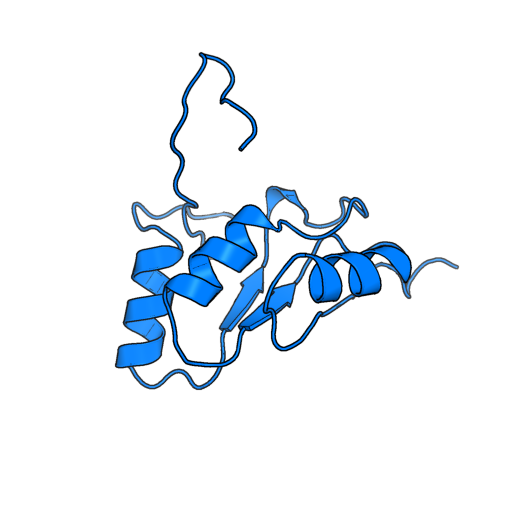
ATOM 691 O O . THR A 1 92 ? 4.490 -9.564 2.775 1.00 97.25 92 THR A O 1
ATOM 694 N N . THR A 1 93 ? 2.368 -8.995 2.340 1.00 96.88 93 THR A N 1
ATOM 695 C CA . THR A 1 93 ? 2.163 -9.934 1.228 1.00 96.88 93 THR A CA 1
ATOM 696 C C . THR A 1 93 ? 2.197 -9.233 -0.132 1.00 96.88 93 THR A C 1
ATOM 698 O O . THR A 1 93 ? 1.512 -9.657 -1.061 1.00 96.88 93 THR A O 1
ATOM 701 N N . VAL A 1 94 ? 2.934 -8.122 -0.238 1.00 97.75 94 VAL A N 1
ATOM 702 C CA . VAL A 1 94 ? 3.066 -7.361 -1.486 1.00 97.75 94 VAL A CA 1
ATOM 703 C C . VAL A 1 94 ? 3.681 -8.215 -2.599 1.00 97.75 94 VAL A C 1
ATOM 705 O O . VAL A 1 94 ? 4.538 -9.057 -2.336 1.00 97.75 94 VAL A O 1
ATOM 708 N N . ASP A 1 95 ? 3.256 -7.989 -3.840 1.00 98.31 95 ASP A N 1
ATOM 709 C CA . ASP A 1 95 ? 3.683 -8.799 -4.987 1.00 98.31 95 ASP A CA 1
ATOM 710 C C . ASP A 1 95 ? 4.951 -8.236 -5.638 1.00 98.31 95 ASP A C 1
ATOM 712 O O . ASP A 1 95 ? 5.781 -8.984 -6.151 1.00 98.31 95 ASP A O 1
ATOM 716 N N . ALA A 1 96 ? 5.134 -6.915 -5.566 1.00 97.75 96 ALA A N 1
ATOM 717 C CA . ALA A 1 96 ? 6.345 -6.235 -6.005 1.00 97.75 96 ALA A CA 1
ATOM 718 C C . ALA A 1 96 ? 6.587 -4.938 -5.219 1.00 97.75 96 ALA A C 1
ATOM 720 O O . ALA A 1 96 ? 5.700 -4.403 -4.553 1.00 97.75 96 ALA A O 1
ATOM 721 N N . ALA A 1 97 ? 7.801 -4.406 -5.321 1.00 96.44 97 ALA A N 1
ATOM 722 C CA . ALA A 1 97 ? 8.198 -3.155 -4.692 1.00 96.44 97 ALA A CA 1
ATOM 723 C C . ALA A 1 97 ? 8.970 -2.296 -5.699 1.00 96.44 97 ALA A C 1
ATOM 725 O O . ALA A 1 97 ? 9.847 -2.795 -6.404 1.00 96.44 97 ALA A O 1
ATOM 726 N N . LEU A 1 98 ? 8.626 -1.011 -5.772 1.00 94.75 98 LEU A N 1
ATOM 727 C CA . LEU A 1 98 ? 9.218 -0.028 -6.674 1.00 94.75 98 LEU A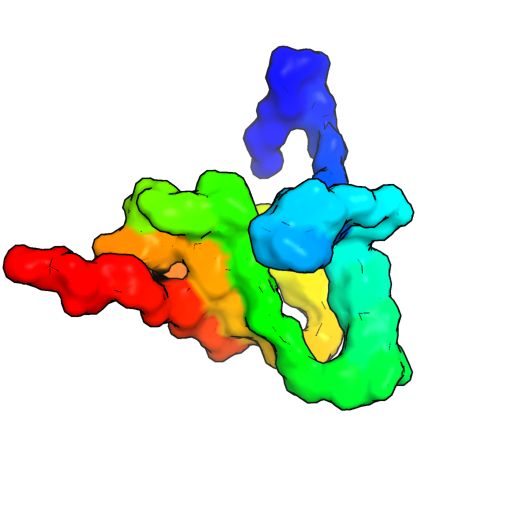 CA 1
ATOM 728 C C . LEU A 1 98 ? 10.049 0.980 -5.871 1.00 94.75 98 LEU A C 1
ATOM 730 O O . LEU A 1 98 ? 9.604 1.484 -4.835 1.00 94.75 98 LEU A O 1
ATOM 734 N N . GLY A 1 99 ? 11.251 1.286 -6.365 1.00 89.88 99 GLY A N 1
ATOM 735 C CA . GLY A 1 99 ? 12.094 2.397 -5.914 1.00 89.88 99 GLY A CA 1
ATOM 736 C C . GLY A 1 99 ? 12.402 3.343 -7.076 1.00 89.88 99 GLY A C 1
ATOM 737 O O . GLY A 1 99 ? 12.469 2.905 -8.218 1.00 89.88 99 GLY A O 1
ATOM 738 N N . ALA A 1 100 ? 12.554 4.640 -6.793 1.00 80.62 100 ALA A N 1
ATOM 739 C CA . ALA A 1 100 ? 12.857 5.655 -7.813 1.00 80.62 100 ALA A CA 1
ATOM 740 C C . ALA A 1 100 ? 13.961 6.644 -7.386 1.00 80.62 100 ALA A C 1
ATOM 742 O O . ALA A 1 100 ? 14.811 7.014 -8.191 1.00 80.62 100 ALA A O 1
ATOM 743 N N . GLY A 1 101 ? 13.966 7.086 -6.120 1.00 68.50 101 GLY A N 1
ATOM 744 C CA . GLY A 1 101 ? 14.892 8.119 -5.627 1.00 68.50 101 GLY A CA 1
ATOM 745 C C . GLY A 1 101 ? 16.250 7.609 -5.133 1.00 68.50 101 GLY A C 1
ATOM 746 O O . GLY A 1 101 ? 17.234 8.334 -5.214 1.00 68.50 101 GLY A O 1
ATOM 747 N N . MET A 1 102 ? 16.326 6.362 -4.665 1.00 64.69 102 MET A N 1
ATOM 748 C CA . MET A 1 102 ? 17.556 5.769 -4.114 1.00 64.69 102 MET A CA 1
ATOM 749 C C . MET A 1 102 ? 18.689 5.599 -5.141 1.00 64.69 102 MET A C 1
ATOM 751 O O . MET A 1 102 ? 19.858 5.590 -4.770 1.00 64.69 102 MET A O 1
ATOM 755 N N . GLU A 1 103 ? 18.353 5.503 -6.430 1.00 53.88 103 GLU A N 1
ATOM 756 C CA . GLU A 1 103 ? 19.322 5.345 -7.526 1.00 53.88 103 GLU A CA 1
ATOM 757 C C . GLU A 1 103 ? 19.903 6.685 -8.016 1.00 53.88 103 GLU A C 1
ATOM 759 O O . GLU A 1 103 ? 20.855 6.692 -8.788 1.00 53.88 103 GLU A O 1
ATOM 764 N N . ASN A 1 104 ? 19.362 7.822 -7.554 1.00 48.75 104 ASN A N 1
ATOM 765 C CA . ASN A 1 104 ? 19.770 9.172 -7.972 1.00 48.75 104 ASN A CA 1
ATOM 766 C C . ASN A 1 104 ? 20.665 9.892 -6.947 1.00 48.75 104 ASN A C 1
ATOM 768 O O . ASN A 1 104 ? 20.788 11.119 -6.971 1.00 48.75 104 ASN A O 1
ATOM 772 N N . THR A 1 105 ? 21.295 9.144 -6.043 1.00 44.62 105 THR A N 1
ATOM 773 C CA . THR A 1 105 ? 22.326 9.690 -5.152 1.00 44.62 105 THR A CA 1
ATOM 774 C C . THR A 1 105 ? 23.658 9.716 -5.921 1.00 44.62 105 THR A C 1
ATOM 776 O O . THR A 1 105 ? 24.069 8.647 -6.372 1.00 44.62 105 THR A O 1
ATOM 779 N N . PRO A 1 106 ? 24.294 10.886 -6.147 1.00 50.03 106 PRO A N 1
ATOM 780 C CA . PRO A 1 106 ? 25.581 10.965 -6.844 1.00 50.03 106 PRO A CA 1
ATOM 781 C C . PRO A 1 106 ? 26.714 10.257 -6.092 1.00 50.03 106 PRO A C 1
ATOM 783 O O . PRO A 1 106 ? 26.632 10.155 -4.845 1.00 50.03 106 PRO A O 1
#

InterPro domains:
  IPR006062 Histidine biosynthesis protein [PF00977] (14-98)
  IPR011060 Ribulose-phosphate binding barrel [SSF51366] (9-98)
  IPR013785 Aldolase-type TIM barrel [G3DSA:3.20.20.70] (1-105)
  IPR050064 Imidazole glycerol phosphate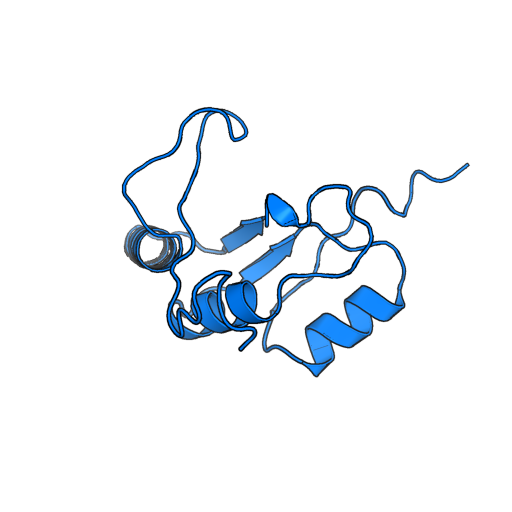 synthase HisA/HisF [PTHR21235] (6-102)

Sequence (106 aa):
KIPGPNGEKYCYYQVTSQGGRKTHELGAYELCQACEKLGAGEILLNCIDKDGSNSGYDFELISQIKGAVSIPVIASSGAGNPEHFEQVFKNTTVDAALGAGMENTP

pLDDT: mean 92.45, std 10.59, range [44.62, 98.69]